Protein AF-A0A0B2ASW5-F1 (afdb_monomer_lite)

Organism: NCBI:txid1338436

Foldseek 3Di:
DPPPPQDADPVPRHRDPPVVVVVVVLVVLLVVLHADADVVRVRRVSND

Secondary structure (DSSP, 8-state):
-----PPBPTTT-PBP-HHHHHHHHHHHHHHTTPPP--GGGGGGGT--

Sequence (48 aa):
MTETTDMIDPVTGEIIDQKELAESLLEQAREQGVSLVGPGGLLAGLTK

Radius of gyration: 13.22 Å; chains: 1; bounding box: 20×28×32 Å

pLDDT: mean 80.3, std 9.96, range [41.84, 90.12]

Structure (mmCIF, N/CA/C/O backbone):
data_AF-A0A0B2ASW5-F1
#
_entry.id   AF-A0A0B2ASW5-F1
#
loop_
_atom_site.group_PDB
_atom_site.id
_atom_site.type_symbol
_atom_site.label_atom_id
_atom_site.label_alt_id
_atom_site.label_comp_id
_atom_site.label_asym_id
_atom_site.label_entity_id
_atom_site.label_seq_id
_atom_site.pdbx_PDB_ins_code
_atom_site.Cartn_x
_atom_site.Cartn_y
_atom_site.Cartn_z
_atom_site.occupancy
_atom_site.B_iso_or_equiv
_atom_site.auth_seq_id
_atom_site.auth_comp_id
_atom_site.auth_asym_id
_atom_site.auth_atom_id
_atom_site.pdbx_PDB_model_num
ATOM 1 N N . MET A 1 1 ? 3.943 -21.0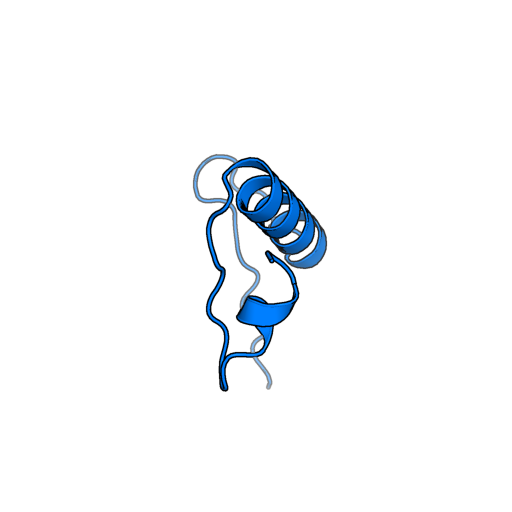43 -21.738 1.00 41.84 1 MET A N 1
ATOM 2 C CA . MET A 1 1 ? 4.543 -19.701 -21.652 1.00 41.84 1 MET A CA 1
ATOM 3 C C . MET A 1 1 ? 3.668 -18.920 -20.692 1.00 41.84 1 MET A C 1
ATOM 5 O O . MET A 1 1 ? 2.536 -18.632 -21.046 1.00 41.84 1 MET A O 1
ATOM 9 N N . THR A 1 2 ? 4.092 -18.738 -19.442 1.00 50.00 2 THR A N 1
ATOM 10 C CA . THR A 1 2 ? 3.425 -17.787 -18.544 1.00 50.00 2 THR A CA 1
ATOM 11 C C . THR A 1 2 ? 3.884 -16.411 -18.994 1.00 50.00 2 THR A C 1
ATOM 13 O O . THR A 1 2 ? 5.041 -16.058 -18.787 1.00 50.00 2 THR A O 1
ATOM 16 N N . GLU A 1 3 ? 3.031 -15.705 -19.725 1.00 59.69 3 GLU A N 1
ATOM 17 C CA . GLU A 1 3 ? 3.269 -14.311 -20.080 1.00 59.69 3 GLU A CA 1
ATOM 18 C C . GLU A 1 3 ? 3.132 -13.502 -18.788 1.00 59.69 3 GLU A C 1
ATOM 20 O O . GLU A 1 3 ? 2.029 -13.218 -18.327 1.00 59.69 3 GLU A O 1
ATOM 25 N N . THR A 1 4 ? 4.256 -13.240 -18.124 1.00 62.12 4 THR A N 1
ATOM 26 C CA . THR A 1 4 ? 4.313 -12.228 -17.074 1.00 62.12 4 THR A CA 1
ATOM 27 C C . THR A 1 4 ? 4.211 -10.901 -17.808 1.00 62.12 4 THR A C 1
ATOM 29 O O . THR A 1 4 ? 5.183 -10.440 -18.395 1.00 62.12 4 THR A O 1
ATOM 32 N N . THR A 1 5 ? 3.002 -10.354 -17.907 1.00 72.06 5 THR A N 1
ATOM 33 C CA . THR A 1 5 ? 2.794 -9.033 -18.498 1.00 72.06 5 THR A CA 1
ATOM 34 C C . THR A 1 5 ? 3.452 -8.016 -17.576 1.00 72.06 5 THR A C 1
ATOM 36 O O . THR A 1 5 ? 2.934 -7.758 -16.486 1.00 72.06 5 THR A O 1
ATOM 39 N N . ASP A 1 6 ? 4.598 -7.478 -17.983 1.00 74.19 6 ASP A N 1
ATOM 40 C CA . ASP A 1 6 ? 5.248 -6.401 -17.246 1.00 74.19 6 ASP A CA 1
ATOM 41 C C . ASP A 1 6 ? 4.295 -5.202 -17.182 1.00 74.19 6 ASP A C 1
ATOM 43 O O . ASP A 1 6 ? 3.783 -4.729 -18.202 1.00 74.19 6 ASP A O 1
ATOM 47 N N . MET A 1 7 ? 3.994 -4.749 -15.965 1.00 80.12 7 MET A N 1
ATOM 48 C CA . MET A 1 7 ? 3.119 -3.603 -15.752 1.00 80.12 7 MET A CA 1
ATOM 49 C C . MET A 1 7 ? 3.949 -2.341 -15.964 1.00 80.12 7 MET A C 1
ATOM 51 O O . MET A 1 7 ? 4.936 -2.135 -15.268 1.00 80.12 7 MET A O 1
ATOM 55 N N . ILE A 1 8 ? 3.579 -1.525 -16.945 1.00 81.38 8 ILE A N 1
ATOM 56 C CA . ILE A 1 8 ? 4.310 -0.304 -17.299 1.00 81.38 8 ILE A CA 1
ATOM 57 C C . ILE A 1 8 ? 3.549 0.892 -16.735 1.00 81.38 8 ILE A C 1
ATOM 59 O O . ILE A 1 8 ? 2.326 0.970 -16.882 1.00 81.38 8 ILE A O 1
ATOM 63 N N . ASP A 1 9 ? 4.262 1.817 -16.098 1.00 78.88 9 ASP A N 1
ATOM 64 C CA . ASP A 1 9 ? 3.692 3.065 -15.614 1.00 78.88 9 ASP A CA 1
ATOM 65 C C . ASP A 1 9 ? 3.193 3.887 -16.811 1.00 78.88 9 ASP A C 1
ATOM 67 O O . ASP A 1 9 ? 3.972 4.206 -17.716 1.00 78.88 9 ASP A O 1
ATOM 71 N N . PRO A 1 10 ? 1.896 4.230 -16.867 1.00 76.06 10 PRO A N 1
ATOM 72 C CA . PRO A 1 10 ? 1.328 4.913 -18.022 1.00 76.06 10 PRO A CA 1
ATOM 73 C C . PRO A 1 10 ? 1.790 6.375 -18.156 1.00 76.06 10 PRO A C 1
ATOM 75 O O . PRO A 1 10 ? 1.546 6.987 -19.195 1.00 76.06 10 PRO A O 1
ATOM 78 N N . VAL A 1 11 ? 2.416 6.948 -17.124 1.00 80.62 11 VAL A N 1
ATOM 79 C CA . VAL A 1 11 ? 2.886 8.337 -17.059 1.00 80.62 11 VAL A CA 1
ATOM 80 C C . VAL A 1 11 ? 4.389 8.425 -17.319 1.00 80.62 11 VAL A C 1
ATOM 82 O O . VAL A 1 11 ? 4.814 9.285 -18.090 1.00 80.62 11 VAL A O 1
ATOM 85 N N . THR A 1 12 ? 5.194 7.557 -16.703 1.00 82.44 12 THR A N 1
ATOM 86 C CA . THR A 1 12 ? 6.662 7.586 -16.841 1.00 82.44 12 THR A CA 1
ATOM 87 C C . THR A 1 12 ? 7.184 6.633 -17.914 1.00 82.44 12 THR A C 1
ATOM 89 O O . THR A 1 12 ? 8.275 6.848 -18.439 1.00 82.44 12 THR A O 1
ATOM 92 N N . GLY A 1 13 ? 6.409 5.610 -18.290 1.00 79.69 13 GLY A N 1
ATOM 93 C CA . GLY A 1 13 ? 6.836 4.564 -19.220 1.00 79.69 13 GLY A CA 1
ATOM 94 C C . GLY A 1 13 ? 7.829 3.565 -18.617 1.00 79.69 13 GLY A C 1
ATOM 95 O O . GLY A 1 13 ? 8.393 2.754 -19.351 1.00 79.69 13 GLY A O 1
ATOM 96 N N . GLU A 1 14 ? 8.060 3.619 -17.304 1.00 83.62 14 GLU A N 1
ATOM 97 C CA . GLU A 1 14 ? 8.959 2.710 -16.594 1.00 83.62 14 GLU A CA 1
ATOM 98 C C . GLU A 1 14 ? 8.252 1.402 -16.221 1.00 83.62 14 GLU A C 1
ATOM 100 O O . GLU A 1 14 ? 7.035 1.359 -16.038 1.00 83.62 14 GLU A O 1
ATOM 105 N N . ILE A 1 15 ? 9.019 0.314 -16.105 1.00 80.81 15 ILE A N 1
ATOM 106 C CA . ILE A 1 15 ? 8.501 -0.946 -15.562 1.00 80.81 15 ILE A CA 1
ATOM 107 C C . ILE A 1 15 ? 8.166 -0.696 -14.091 1.00 80.81 15 ILE A C 1
ATOM 109 O O . ILE A 1 15 ? 9.044 -0.339 -13.307 1.00 80.81 15 ILE A O 1
ATOM 113 N N . ILE A 1 16 ? 6.908 -0.901 -13.716 1.00 81.94 16 ILE A N 1
ATOM 114 C CA . ILE A 1 16 ? 6.477 -0.797 -12.330 1.00 81.94 16 ILE A CA 1
ATOM 115 C C . ILE A 1 16 ? 7.032 -1.995 -11.569 1.00 81.94 16 ILE A C 1
ATOM 117 O O . ILE A 1 16 ? 6.659 -3.142 -11.838 1.00 81.94 16 ILE A O 1
ATOM 121 N N . ASP A 1 17 ? 7.854 -1.721 -10.557 1.00 86.25 17 ASP A N 1
ATOM 122 C CA . ASP A 1 17 ? 8.120 -2.706 -9.519 1.00 86.25 17 ASP A CA 1
ATOM 123 C C . ASP A 1 17 ? 6.820 -2.938 -8.738 1.00 86.25 17 ASP A C 1
ATOM 125 O O . ASP A 1 17 ? 6.375 -2.130 -7.917 1.00 86.25 17 ASP A O 1
ATOM 129 N N . GLN A 1 18 ? 6.163 -4.055 -9.045 1.00 82.25 18 GLN A N 1
ATOM 130 C CA . GLN A 1 18 ? 4.868 -4.404 -8.469 1.00 82.25 18 GLN A CA 1
ATOM 131 C C . GLN A 1 18 ? 4.922 -4.517 -6.944 1.00 82.25 18 GLN A C 1
ATOM 133 O O . GLN A 1 18 ? 3.902 -4.309 -6.287 1.00 82.25 18 GLN A O 1
ATOM 138 N N . LYS A 1 19 ? 6.086 -4.855 -6.378 1.00 84.31 19 LYS A N 1
ATOM 139 C CA . LYS A 1 19 ? 6.254 -4.967 -4.934 1.00 84.31 19 LYS A CA 1
A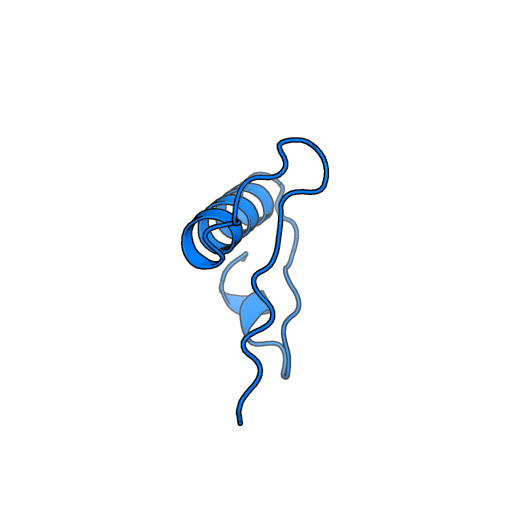TOM 140 C C . LYS A 1 19 ? 6.314 -3.584 -4.299 1.00 84.31 19 LYS A C 1
ATOM 142 O O . LYS A 1 19 ? 5.559 -3.337 -3.364 1.00 84.31 19 LYS A O 1
ATOM 147 N N . GLU A 1 20 ? 7.156 -2.696 -4.819 1.00 87.31 20 GLU A N 1
ATOM 148 C CA . GLU A 1 20 ? 7.283 -1.329 -4.298 1.00 87.31 20 GLU A CA 1
ATOM 149 C C . GLU A 1 20 ? 5.950 -0.573 -4.399 1.00 87.31 20 GLU A C 1
ATOM 151 O O . GLU A 1 20 ? 5.499 0.045 -3.431 1.00 87.31 20 GLU A O 1
ATOM 156 N N . LEU A 1 21 ? 5.249 -0.711 -5.530 1.00 85.31 21 LEU A N 1
ATOM 157 C CA . LEU A 1 21 ? 3.922 -0.122 -5.694 1.00 85.31 21 LEU A CA 1
ATOM 158 C C . LEU A 1 21 ? 2.916 -0.692 -4.683 1.00 85.31 21 LEU A C 1
ATOM 160 O O . LEU A 1 21 ? 2.147 0.062 -4.087 1.00 85.31 21 LEU A O 1
ATOM 164 N N . ALA A 1 22 ? 2.901 -2.011 -4.475 1.00 86.38 22 ALA A N 1
ATOM 165 C CA . ALA A 1 22 ? 1.992 -2.635 -3.516 1.00 86.38 22 ALA A CA 1
ATOM 166 C C . ALA A 1 22 ? 2.264 -2.178 -2.073 1.00 86.38 22 ALA A C 1
ATOM 168 O O . ALA A 1 22 ? 1.316 -1.945 -1.322 1.00 86.38 22 ALA A O 1
ATOM 169 N N . GLU A 1 23 ? 3.534 -2.026 -1.692 1.00 88.94 23 GLU A N 1
ATOM 170 C CA . GLU A 1 23 ? 3.942 -1.506 -0.383 1.00 88.94 23 GLU A CA 1
ATOM 171 C C . GLU A 1 23 ? 3.492 -0.048 -0.204 1.00 88.94 23 GLU A C 1
ATOM 173 O O . GLU A 1 23 ? 2.830 0.266 0.787 1.00 88.94 23 GLU A O 1
ATOM 178 N N . SER A 1 24 ? 3.722 0.811 -1.204 1.00 89.19 24 SER A N 1
ATOM 179 C CA . SER A 1 24 ? 3.277 2.210 -1.173 1.00 89.19 24 SER A CA 1
ATOM 180 C C . SER A 1 24 ? 1.754 2.343 -1.060 1.00 89.19 24 SER A C 1
ATOM 182 O O . SER A 1 24 ? 1.246 3.125 -0.254 1.00 89.19 24 SER A O 1
ATOM 184 N N . LEU A 1 25 ? 0.994 1.558 -1.831 1.00 87.81 25 LEU A N 1
ATOM 185 C CA . LEU A 1 25 ? -0.471 1.565 -1.766 1.00 87.81 25 LEU A CA 1
ATOM 186 C C . LEU A 1 25 ? -0.986 1.079 -0.407 1.00 87.81 25 LEU A C 1
ATOM 188 O O . LEU A 1 25 ? -1.999 1.580 0.088 1.00 87.81 25 LEU A O 1
ATOM 192 N N . LEU A 1 26 ? -0.298 0.115 0.208 1.00 88.50 26 LEU A N 1
ATOM 193 C CA . LEU A 1 26 ? -0.646 -0.391 1.529 1.00 88.50 26 LEU A CA 1
ATOM 194 C C . LEU A 1 26 ? -0.442 0.668 2.619 1.00 88.50 26 LEU A C 1
ATOM 196 O O . LEU A 1 26 ? -1.313 0.834 3.474 1.00 88.50 26 LEU A O 1
ATOM 200 N N . GLU A 1 27 ? 0.682 1.382 2.590 1.00 90.12 27 GLU A N 1
ATOM 201 C CA . GLU A 1 27 ? 0.958 2.484 3.519 1.00 90.12 27 GLU A CA 1
ATOM 202 C C . GLU A 1 27 ? -0.072 3.604 3.375 1.00 90.12 27 GLU A C 1
ATOM 204 O O . GLU A 1 27 ? -0.700 3.989 4.361 1.00 90.12 27 GLU A O 1
ATOM 209 N N . GLN A 1 28 ? -0.348 4.034 2.143 1.00 88.56 28 GLN A N 1
ATOM 210 C CA . GLN A 1 28 ? -1.364 5.050 1.866 1.00 88.56 28 GLN A CA 1
ATOM 211 C C . GLN A 1 28 ? -2.747 4.645 2.388 1.00 88.56 28 GLN A C 1
ATOM 213 O O . GLN A 1 28 ? -3.458 5.462 2.975 1.00 88.56 28 GLN A O 1
ATOM 218 N N . ALA A 1 29 ? -3.136 3.382 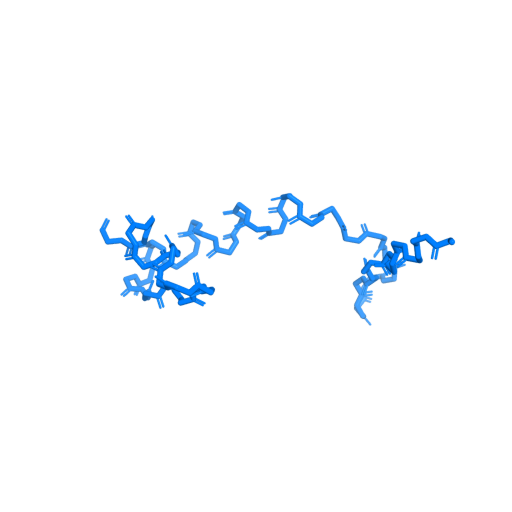2.203 1.00 90.06 29 ALA A N 1
ATOM 219 C CA . ALA A 1 29 ? -4.414 2.878 2.685 1.00 90.06 29 ALA A CA 1
ATOM 220 C C . ALA A 1 29 ? -4.487 2.856 4.221 1.00 90.06 29 ALA A C 1
ATOM 222 O O . ALA A 1 29 ? -5.516 3.226 4.785 1.00 90.06 29 ALA A O 1
ATOM 223 N N . ARG A 1 30 ? -3.392 2.497 4.905 1.00 86.50 30 ARG A N 1
ATOM 224 C CA . ARG A 1 30 ? -3.296 2.568 6.373 1.00 86.50 30 ARG A CA 1
ATOM 225 C C . ARG A 1 30 ? -3.427 3.996 6.886 1.00 86.50 30 ARG A C 1
ATOM 227 O O . ARG A 1 30 ? -4.216 4.237 7.794 1.00 86.50 30 ARG A O 1
ATOM 234 N N . GLU A 1 31 ? -2.692 4.936 6.299 1.00 89.12 31 GLU A N 1
ATOM 235 C CA . GLU A 1 31 ? -2.718 6.346 6.708 1.00 89.12 31 GLU A CA 1
ATOM 236 C C . GLU A 1 31 ? -4.093 6.986 6.505 1.00 89.12 31 GLU A C 1
ATOM 238 O O . GLU A 1 31 ? -4.565 7.747 7.348 1.00 89.12 31 GLU A O 1
ATOM 243 N N . GLN A 1 32 ? -4.761 6.648 5.403 1.00 86.75 32 GLN A N 1
ATOM 244 C CA . GLN A 1 32 ? -6.078 7.186 5.064 1.00 86.75 32 GLN A CA 1
ATOM 245 C C . GLN A 1 32 ? -7.232 6.416 5.729 1.00 86.75 32 GLN A C 1
ATOM 247 O O . GLN A 1 32 ? -8.392 6.797 5.570 1.00 86.75 32 GLN A O 1
ATOM 252 N N . GLY A 1 33 ? -6.945 5.334 6.465 1.00 85.12 33 GLY A N 1
ATOM 253 C CA . GLY A 1 33 ? -7.964 4.473 7.075 1.00 85.12 33 GLY A CA 1
ATOM 254 C C . GLY A 1 33 ? -8.842 3.744 6.048 1.00 85.12 33 GLY A C 1
ATOM 255 O O . GLY A 1 33 ? -9.988 3.397 6.337 1.00 85.12 33 GLY A O 1
ATOM 256 N N . VAL A 1 34 ? -8.328 3.542 4.833 1.00 86.50 34 VAL A N 1
ATOM 257 C CA . VAL A 1 34 ? -9.018 2.874 3.727 1.00 86.50 34 VAL A CA 1
ATOM 258 C C . VAL A 1 34 ? -8.760 1.374 3.809 1.00 86.50 34 VAL A C 1
ATOM 260 O O . VAL A 1 34 ? -7.624 0.924 3.929 1.00 86.50 34 VAL A O 1
ATOM 26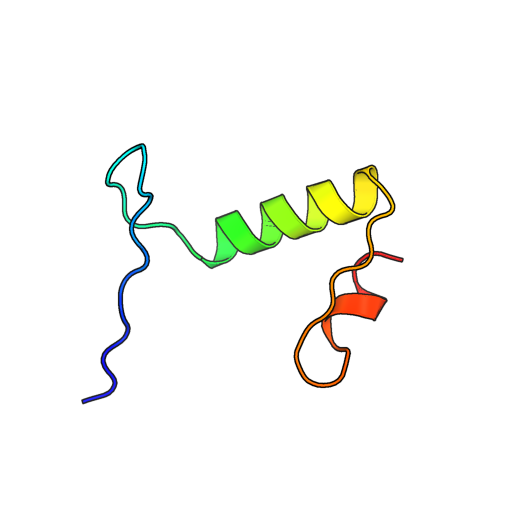3 N N . SER A 1 35 ? -9.820 0.569 3.703 1.00 84.62 35 SER A N 1
ATOM 264 C CA . SER A 1 35 ? -9.679 -0.887 3.716 1.00 84.62 35 SER A CA 1
ATOM 265 C C . SER A 1 35 ? -9.408 -1.436 2.317 1.00 84.62 35 SER A C 1
ATOM 267 O O . SER A 1 35 ? -10.245 -1.292 1.425 1.00 84.62 35 SER A O 1
ATOM 269 N N . LEU A 1 36 ? -8.263 -2.098 2.125 1.00 85.94 36 LEU A N 1
ATOM 270 C CA . LEU A 1 36 ? -7.978 -2.797 0.869 1.00 85.94 36 LEU A CA 1
ATOM 271 C C .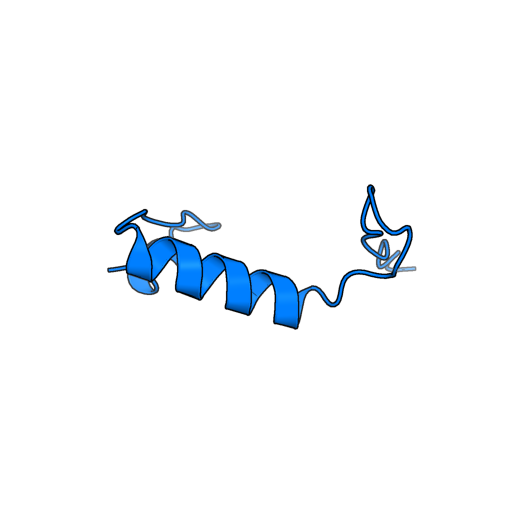 LEU A 1 36 ? -8.720 -4.136 0.829 1.00 85.94 36 LEU A C 1
ATOM 273 O O . LEU A 1 36 ? -8.738 -4.883 1.805 1.00 85.94 36 LEU A O 1
ATOM 277 N N . VAL A 1 37 ? -9.302 -4.477 -0.322 1.00 85.00 37 VAL A N 1
ATOM 278 C CA . VAL A 1 37 ? -9.995 -5.756 -0.532 1.00 85.00 37 VAL A CA 1
ATOM 279 C C . VAL A 1 37 ? -9.225 -6.567 -1.565 1.00 85.00 37 VAL A C 1
ATOM 281 O O . VAL A 1 37 ? -9.084 -6.157 -2.712 1.00 85.00 37 VAL A O 1
ATOM 284 N N . GLY A 1 38 ? -8.725 -7.730 -1.151 1.00 82.94 38 GLY A N 1
ATOM 285 C CA . GLY A 1 38 ? -8.105 -8.710 -2.043 1.00 82.94 38 GLY A CA 1
ATOM 286 C C . GLY A 1 38 ? -8.986 -9.945 -2.234 1.00 82.94 38 GLY A C 1
ATOM 287 O O . GLY A 1 38 ? -9.997 -10.089 -1.538 1.00 82.94 38 GLY A O 1
ATOM 288 N N . PRO A 1 39 ? -8.594 -10.876 -3.121 1.00 85.06 39 PRO A N 1
ATOM 289 C CA . PRO A 1 39 ? -9.250 -12.174 -3.251 1.00 85.06 39 PRO A CA 1
ATOM 290 C C . PRO A 1 39 ? -9.417 -12.844 -1.881 1.00 85.06 39 PRO A C 1
ATOM 292 O O . PRO A 1 39 ? -8.481 -12.879 -1.085 1.00 85.06 39 PRO A O 1
ATOM 295 N N . GLY A 1 40 ? -10.627 -13.313 -1.565 1.00 81.31 40 GLY A N 1
ATOM 296 C CA . GLY A 1 40 ? -10.929 -13.921 -0.262 1.00 81.31 40 GLY A CA 1
ATOM 297 C C . GLY A 1 40 ? -10.825 -12.977 0.948 1.00 81.31 40 GLY A C 1
ATOM 298 O O . GLY A 1 40 ? -10.806 -13.452 2.077 1.00 81.31 40 GLY A O 1
ATOM 299 N N . GLY A 1 41 ? -10.738 -11.658 0.741 1.00 81.12 41 GLY A N 1
ATOM 300 C CA . GLY A 1 41 ? -10.607 -10.672 1.818 1.00 81.12 41 GLY A CA 1
ATOM 301 C C . GLY A 1 41 ? -9.198 -10.548 2.406 1.00 81.12 41 GLY A C 1
ATOM 302 O O . GLY A 1 41 ? -9.035 -9.874 3.419 1.00 81.12 41 GLY A O 1
ATOM 303 N N . LEU A 1 42 ? -8.179 -11.148 1.777 1.00 83.06 42 LEU A N 1
ATOM 304 C CA . LEU A 1 42 ? -6.804 -11.221 2.300 1.00 83.06 42 LEU A CA 1
ATOM 305 C C . LEU A 1 42 ? -6.219 -9.861 2.712 1.00 83.06 42 LEU A C 1
ATOM 307 O O . LEU A 1 42 ? -5.578 -9.750 3.753 1.00 83.06 42 LEU A O 1
ATOM 311 N N . LEU A 1 43 ? -6.459 -8.820 1.914 1.00 83.88 43 LEU A N 1
ATOM 312 C CA . LEU A 1 43 ? -5.873 -7.498 2.152 1.00 83.88 43 LEU A CA 1
ATOM 313 C C . LEU A 1 43 ? -6.601 -6.693 3.243 1.00 83.88 43 LEU A C 1
ATOM 315 O O . LEU A 1 43 ? -6.021 -5.762 3.795 1.00 83.88 43 LEU A O 1
ATOM 319 N N . ALA A 1 44 ? -7.819 -7.087 3.631 1.00 80.12 44 ALA A N 1
ATOM 320 C CA . ALA A 1 44 ? -8.633 -6.328 4.584 1.00 80.12 44 ALA A CA 1
ATOM 321 C C . ALA A 1 44 ? -8.080 -6.368 6.018 1.00 80.12 44 ALA A C 1
ATOM 323 O O . ALA A 1 44 ? -8.436 -5.524 6.837 1.00 80.12 44 ALA A O 1
ATOM 324 N N . GLY A 1 45 ? -7.227 -7.350 6.333 1.00 73.62 45 GLY A N 1
ATOM 325 C CA . GLY A 1 45 ? -6.523 -7.443 7.614 1.00 73.62 45 GLY A CA 1
ATOM 326 C C . GLY A 1 45 ? -5.217 -6.648 7.671 1.00 73.62 45 GLY A C 1
ATOM 327 O O . GLY A 1 45 ? -4.662 -6.496 8.751 1.00 73.62 45 GLY A O 1
ATOM 328 N N . LEU A 1 46 ? -4.712 -6.153 6.534 1.00 77.56 46 LEU A N 1
ATOM 329 C CA . LEU A 1 46 ? -3.431 -5.442 6.473 1.00 77.56 46 LEU A CA 1
ATOM 330 C C . LEU A 1 46 ? -3.574 -3.929 6.663 1.00 77.56 46 LEU A C 1
ATOM 332 O O . LEU A 1 46 ? -2.574 -3.271 6.938 1.00 77.56 46 LEU A O 1
ATOM 336 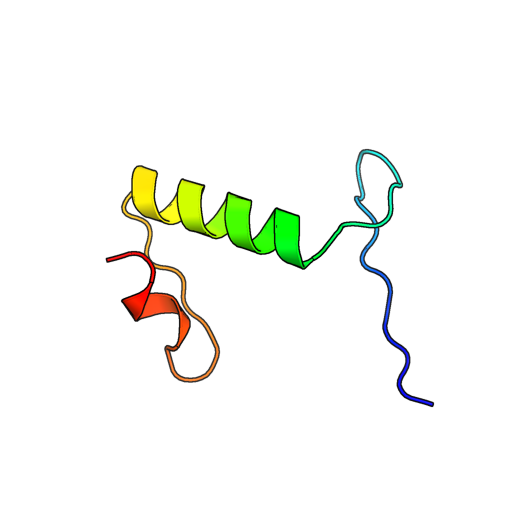N N . THR A 1 47 ? -4.780 -3.388 6.497 1.00 73.00 47 THR A N 1
ATOM 337 C CA . THR A 1 47 ? -5.077 -1.943 6.488 1.00 73.00 47 THR A CA 1
ATOM 338 C C . THR A 1 47 ? -6.001 -1.524 7.636 1.00 73.00 47 THR A C 1
ATOM 340 O O . THR A 1 47 ? -6.636 -0.477 7.554 1.00 73.00 47 THR A O 1
ATOM 343 N N . LYS A 1 48 ? -6.152 -2.379 8.653 1.00 62.66 48 LYS A N 1
ATOM 344 C CA . LYS A 1 48 ? -6.923 -2.123 9.876 1.00 62.66 48 LYS A CA 1
ATOM 345 C C . LYS A 1 48 ? -6.004 -1.867 11.058 1.00 62.66 48 LYS A C 1
ATOM 347 O O . LYS A 1 48 ? -4.890 -2.435 11.051 1.00 62.66 48 LYS A O 1
#